Protein AF-A0A2V7WBX9-F1 (afdb_monomer)

Radius of gyration: 34.71 Å; Cα contacts (8 Å, |Δi|>4): 20; chains: 1; bounding box: 105×68×60 Å

Secondary structure (DSSP, 8-state):
---PPPHHHHHHHHHH-GGGHHHHHHHHHH-HHHHHHHHHHHHHHHHHH-------HHHHHHHHHHHHHHHHHHHHHHHHHHHHHHHHHHHHHHHHHHHHHHHHHHGGG-S-PPP----------------------TT--GGGGGGTTS------S---------

Mean predicted aligned error: 21.13 Å

pLDDT: mean 71.47, std 17.65, range [33.97, 94.38]

Sequence (166 aa):
MTKHYSEADLLETYYMQPGQSMPVMMHLAECAECKGKYERLERKLREAAVCDTEKPVTFWTRQRLSIMRRVDAQRTDGERFTRNLRVAAAAILAFFLGGAVVYKSVQPALKTPPVVISDHAVPAPPKTNDELQVPRDPWQSDELQDFHAVVQWESWVNDTKKKAGS

Structure (mmCIF, N/CA/C/O backbone):
data_AF-A0A2V7WBX9-F1
#
_entry.id   AF-A0A2V7WBX9-F1
#
loop_
_atom_site.group_PDB
_atom_site.id
_atom_site.type_symbol
_atom_site.label_atom_id
_atom_site.label_alt_id
_atom_site.label_comp_id
_atom_site.label_asym_id
_atom_site.label_entity_id
_atom_site.label_seq_id
_atom_site.pdbx_PDB_ins_code
_atom_site.Cartn_x
_atom_site.Cartn_y
_atom_site.Cartn_z
_atom_site.occupancy
_atom_site.B_iso_or_equiv
_atom_site.auth_seq_id
_atom_site.auth_comp_id
_atom_site.auth_asym_id
_atom_site.auth_atom_id
_atom_site.pdbx_PDB_model_num
ATOM 1 N N . MET A 1 1 ? 0.397 11.275 34.734 1.00 46.34 1 MET A N 1
ATOM 2 C CA . MET A 1 1 ? -0.023 11.252 33.317 1.00 46.34 1 MET A CA 1
ATOM 3 C C . MET A 1 1 ? -0.636 9.895 33.020 1.00 46.34 1 MET A C 1
ATOM 5 O O . MET A 1 1 ? 0.089 9.030 32.578 1.00 46.34 1 MET A O 1
ATOM 9 N N . THR A 1 2 ? -1.916 9.655 33.283 1.00 56.78 2 THR A N 1
ATOM 10 C CA . THR A 1 2 ? -2.547 8.385 32.865 1.00 56.78 2 THR A CA 1
ATOM 11 C C . THR A 1 2 ? -4.059 8.558 32.866 1.00 56.78 2 THR A C 1
ATOM 13 O O . THR A 1 2 ? -4.773 8.051 33.726 1.00 56.78 2 THR A O 1
ATOM 16 N N . LYS A 1 3 ? -4.576 9.333 31.908 1.00 74.88 3 LYS A N 1
ATOM 17 C CA . LYS A 1 3 ? -5.989 9.183 31.559 1.00 74.88 3 LYS A CA 1
ATOM 18 C C . LYS A 1 3 ? -6.102 7.846 30.835 1.00 74.8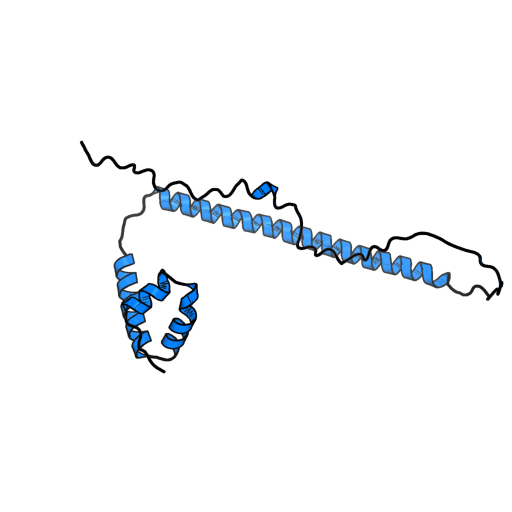8 3 LYS A C 1
ATOM 20 O O . LYS A 1 3 ? -5.506 7.682 29.777 1.00 74.88 3 LYS A O 1
ATOM 25 N N . HIS A 1 4 ? -6.801 6.892 31.436 1.00 79.94 4 HIS A N 1
ATOM 26 C CA . HIS A 1 4 ? -7.176 5.673 30.737 1.00 79.94 4 HIS A CA 1
ATOM 27 C C . HIS A 1 4 ? -8.229 6.029 29.694 1.00 79.94 4 HIS A C 1
ATOM 29 O O . HIS A 1 4 ? -9.218 6.688 30.016 1.00 79.94 4 HIS A O 1
ATOM 35 N N . TYR A 1 5 ? -8.016 5.588 28.462 1.00 77.75 5 TYR A N 1
ATOM 36 C CA . TYR A 1 5 ? -8.991 5.773 27.397 1.00 77.75 5 TYR A CA 1
ATOM 37 C C . TYR A 1 5 ? -10.169 4.817 27.598 1.00 77.75 5 TYR A C 1
ATOM 39 O O . TYR A 1 5 ? -9.996 3.662 28.018 1.00 77.75 5 TYR A O 1
ATOM 47 N N . SER A 1 6 ? -11.379 5.304 27.330 1.00 83.94 6 SER A N 1
ATOM 48 C CA . SER A 1 6 ? -12.550 4.437 27.244 1.00 83.94 6 SER A CA 1
ATOM 49 C C . SER A 1 6 ? -12.520 3.636 25.935 1.00 83.94 6 SER A C 1
ATOM 51 O O . SER A 1 6 ? -11.799 3.972 24.997 1.00 83.94 6 SER A O 1
ATOM 53 N N . GLU A 1 7 ? -13.301 2.555 25.853 1.00 77.38 7 GLU A N 1
ATOM 54 C CA . GLU A 1 7 ? -13.405 1.766 24.613 1.00 77.38 7 GLU A CA 1
ATOM 55 C C . GLU A 1 7 ? -13.953 2.606 23.441 1.00 77.38 7 GLU A C 1
ATOM 57 O O . GLU A 1 7 ? -13.560 2.384 22.298 1.00 77.38 7 GLU A O 1
ATOM 62 N N . ALA A 1 8 ? -14.801 3.601 23.729 1.00 81.50 8 ALA A N 1
ATOM 63 C CA . ALA A 1 8 ? -15.331 4.532 22.735 1.00 81.50 8 ALA A CA 1
ATOM 64 C C . ALA A 1 8 ? -14.246 5.483 22.204 1.00 81.50 8 ALA A C 1
ATOM 66 O O . ALA A 1 8 ? -14.114 5.627 20.991 1.00 81.50 8 ALA A O 1
ATOM 67 N N . ASP A 1 9 ? -13.412 6.042 23.088 1.00 82.12 9 ASP A N 1
ATOM 68 C CA . ASP A 1 9 ? -12.318 6.941 22.685 1.00 82.12 9 ASP A CA 1
ATOM 69 C C . ASP A 1 9 ? -11.282 6.209 21.814 1.00 82.12 9 ASP A C 1
ATOM 71 O O . ASP A 1 9 ? -10.747 6.767 20.852 1.00 82.12 9 ASP A O 1
ATOM 75 N N . LEU A 1 10 ? -11.011 4.933 22.129 1.00 79.75 10 LEU A N 1
ATOM 76 C CA . LEU A 1 10 ? -10.113 4.080 21.344 1.00 79.75 10 LEU A CA 1
ATOM 77 C C . LEU A 1 10 ? -10.657 3.824 19.929 1.00 79.75 10 LEU A C 1
ATOM 79 O O . LEU A 1 10 ? -9.891 3.863 18.966 1.00 79.75 10 LEU A O 1
ATOM 83 N N . LEU A 1 11 ? -11.967 3.589 19.793 1.00 81.50 11 LEU A N 1
ATOM 84 C CA . LEU A 1 11 ? -12.630 3.418 18.495 1.00 81.50 11 LEU A CA 1
ATOM 85 C C . LEU A 1 11 ? -12.614 4.699 17.666 1.00 81.50 11 LEU A C 1
ATOM 87 O O . LEU A 1 11 ? -12.261 4.667 16.486 1.00 81.50 11 LEU A O 1
ATOM 91 N N . GLU A 1 12 ? -13.015 5.812 18.279 1.00 81.88 12 GLU A N 1
ATOM 92 C CA . GLU A 1 12 ? -13.132 7.100 17.603 1.00 81.88 12 GLU A CA 1
ATOM 93 C C . GLU A 1 12 ? -11.772 7.547 17.069 1.00 81.88 12 GLU A C 1
ATOM 95 O O . GLU A 1 12 ? -11.642 7.877 15.889 1.00 81.88 12 GLU A O 1
ATOM 100 N N . THR A 1 13 ? -10.727 7.451 17.890 1.00 81.44 13 THR A N 1
ATOM 101 C CA . THR A 1 13 ? -9.388 7.864 17.462 1.00 81.44 13 THR A CA 1
ATOM 102 C C . THR A 1 13 ? -8.845 6.964 16.346 1.00 81.44 13 THR A C 1
ATOM 104 O O . THR A 1 13 ? -8.228 7.458 15.404 1.00 81.44 13 THR A O 1
ATOM 107 N N . TYR A 1 14 ? -9.090 5.649 16.401 1.00 74.81 14 TYR A N 1
ATOM 108 C CA . TYR A 1 14 ? -8.568 4.721 15.392 1.00 74.81 14 TYR A CA 1
ATOM 109 C C . TYR A 1 14 ? -9.265 4.863 14.030 1.00 74.81 14 TYR A C 1
ATOM 111 O O . TYR A 1 14 ? -8.596 4.846 12.998 1.00 74.81 14 TYR A O 1
ATOM 119 N N . TYR A 1 15 ? -10.593 5.022 14.012 1.00 75.62 15 TYR A N 1
ATOM 120 C CA . TYR A 1 15 ? -11.370 5.016 12.766 1.00 75.62 15 TYR A CA 1
ATOM 121 C C . TYR A 1 15 ? -11.728 6.404 12.233 1.00 75.62 15 TYR A C 1
ATOM 123 O O . TYR A 1 15 ? -11.803 6.573 11.017 1.00 75.62 15 TYR A O 1
ATOM 131 N N . MET A 1 16 ? -11.964 7.392 13.099 1.00 78.12 16 MET A N 1
ATOM 132 C CA . MET A 1 16 ? -12.399 8.731 12.675 1.00 78.12 16 MET A CA 1
ATOM 133 C C . MET A 1 16 ? -11.229 9.710 12.545 1.00 78.12 16 MET A C 1
ATOM 135 O O . MET A 1 16 ? -11.320 10.669 11.781 1.00 78.12 16 MET A O 1
ATOM 139 N N . GLN A 1 17 ? -10.127 9.492 13.271 1.00 79.19 17 GLN A N 1
ATOM 140 C CA . GLN A 1 17 ? -9.011 10.440 13.331 1.00 79.19 17 GLN A CA 1
ATOM 141 C C . GLN A 1 17 ? -7.640 9.743 13.257 1.00 79.19 17 GLN A C 1
ATOM 143 O O . GLN A 1 17 ? -6.839 9.839 14.191 1.00 79.19 17 GLN A O 1
ATOM 148 N N . PRO A 1 18 ? -7.295 9.101 12.122 1.00 70.25 18 PRO A N 1
ATOM 149 C CA . PRO A 1 18 ? -6.035 8.366 11.983 1.00 70.25 18 PRO A CA 1
ATOM 150 C C . PRO A 1 18 ? -4.796 9.245 12.225 1.00 70.25 18 PRO A C 1
ATOM 152 O O . PRO A 1 18 ? -3.793 8.759 12.745 1.00 70.25 18 PRO A O 1
ATOM 155 N N . GLY A 1 19 ? -4.874 10.552 11.941 1.00 75.44 19 GLY A N 1
ATOM 156 C CA . GLY A 1 19 ? -3.802 11.515 12.229 1.00 75.44 19 GLY A CA 1
ATOM 157 C C . GLY A 1 19 ? -3.564 11.790 13.722 1.00 75.44 19 GLY A C 1
ATOM 158 O O . GLY A 1 19 ? -2.478 12.226 14.090 1.00 75.44 19 GLY A O 1
ATOM 159 N N . GLN A 1 20 ? -4.538 11.500 14.590 1.00 74.50 20 GLN A N 1
ATOM 160 C CA . GLN A 1 20 ? -4.438 11.662 16.048 1.00 74.50 20 GLN A CA 1
ATOM 161 C C . GLN A 1 20 ? -4.218 10.329 16.783 1.00 74.50 20 GLN A C 1
ATOM 163 O O . GLN A 1 20 ? -4.182 10.291 18.010 1.00 74.50 20 GLN A O 1
ATOM 168 N N . SER A 1 21 ? -4.029 9.228 16.049 1.00 79.06 21 SER A N 1
ATOM 169 C CA . SER A 1 21 ? -3.892 7.885 16.627 1.00 79.06 21 SER A CA 1
ATOM 170 C C . SER A 1 21 ? -2.538 7.624 17.303 1.00 79.06 21 SER A C 1
ATOM 172 O O . SER A 1 21 ? -2.457 6.785 18.199 1.00 79.06 21 SER A O 1
ATOM 174 N N . MET A 1 22 ? -1.475 8.354 16.942 1.00 81.00 22 MET A N 1
ATOM 175 C CA . MET A 1 22 ? -0.111 8.081 17.428 1.00 81.00 22 MET A CA 1
ATOM 176 C C . MET A 1 22 ? 0.059 8.170 18.959 1.00 81.00 22 MET A C 1
ATOM 178 O O . MET A 1 22 ? 0.607 7.229 19.538 1.00 81.00 22 MET A O 1
ATOM 182 N N . PRO A 1 23 ? -0.430 9.214 19.659 1.00 84.38 23 PRO A N 1
ATOM 183 C CA . PRO A 1 23 ? -0.342 9.285 21.121 1.00 84.38 23 PRO A CA 1
ATOM 184 C C . PRO A 1 23 ? -1.120 8.166 21.825 1.00 84.38 23 PRO A C 1
ATOM 186 O O . PRO A 1 23 ? -0.690 7.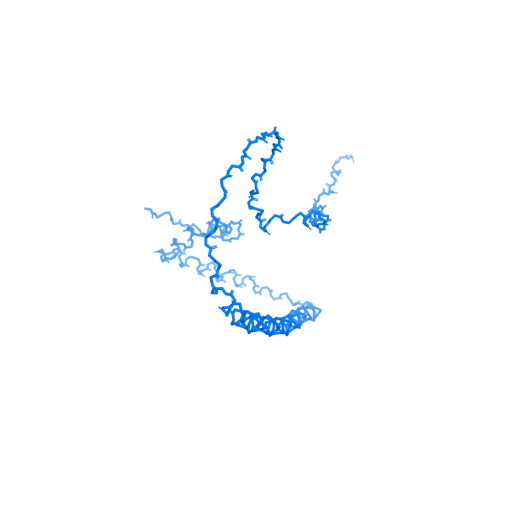659 22.860 1.00 84.38 23 PRO A O 1
ATOM 189 N N . VAL A 1 24 ? -2.248 7.746 21.245 1.00 83.44 24 VAL A N 1
ATOM 190 C CA . VAL A 1 24 ? -3.065 6.647 21.776 1.00 83.44 24 VAL A CA 1
ATOM 191 C C . VAL A 1 24 ? -2.339 5.314 21.612 1.00 83.44 24 VAL A C 1
ATOM 193 O O . VAL A 1 24 ? -2.269 4.537 22.562 1.00 83.44 24 VAL A O 1
ATOM 196 N N . MET A 1 25 ? -1.726 5.073 20.451 1.00 83.94 25 MET A N 1
ATOM 197 C CA . MET A 1 25 ? -0.919 3.873 20.208 1.00 83.94 25 MET A CA 1
ATOM 198 C C . MET A 1 25 ? 0.291 3.790 21.145 1.00 83.94 25 MET A C 1
ATOM 200 O O . MET A 1 25 ? 0.595 2.711 21.651 1.00 83.94 25 MET A O 1
ATOM 204 N N . MET A 1 26 ? 0.939 4.921 21.441 1.00 86.94 26 MET A N 1
ATOM 205 C CA . MET A 1 26 ? 2.000 4.973 22.451 1.00 86.94 26 MET A CA 1
ATOM 206 C C . MET A 1 26 ? 1.485 4.616 23.850 1.00 86.94 26 MET A C 1
ATOM 208 O O . MET A 1 26 ? 2.077 3.782 24.529 1.00 86.94 26 MET A O 1
ATOM 212 N N . HIS A 1 27 ? 0.343 5.172 24.263 1.00 87.75 27 HIS A N 1
ATOM 213 C CA . HIS A 1 27 ? -0.253 4.832 25.555 1.00 87.75 27 HIS A CA 1
ATOM 214 C C . HIS A 1 27 ? -0.655 3.350 25.647 1.00 87.75 27 HIS A C 1
ATOM 216 O O . HIS A 1 27 ? -0.493 2.730 26.697 1.00 87.75 27 HIS A O 1
ATOM 222 N N . LEU A 1 28 ? -1.149 2.756 24.555 1.00 86.75 28 LEU A N 1
ATOM 223 C CA . LEU A 1 28 ? -1.462 1.325 24.488 1.00 86.75 28 LEU A CA 1
ATOM 224 C C . LEU A 1 28 ? -0.219 0.436 24.642 1.00 86.75 28 LEU A C 1
ATOM 226 O O . LEU A 1 28 ? -0.334 -0.676 25.157 1.00 86.75 28 LEU A O 1
ATOM 230 N N . ALA A 1 29 ? 0.959 0.910 24.226 1.00 86.81 29 ALA A N 1
ATOM 231 C CA . ALA A 1 29 ? 2.214 0.189 24.429 1.00 86.81 29 ALA A CA 1
ATOM 232 C C . ALA A 1 29 ? 2.658 0.196 25.904 1.00 86.81 29 ALA A C 1
ATOM 234 O O . ALA A 1 29 ? 3.237 -0.783 26.372 1.00 86.81 29 ALA A O 1
ATOM 235 N N . GLU A 1 30 ? 2.355 1.267 26.639 1.00 89.31 30 GLU A N 1
ATOM 236 C CA . GLU A 1 30 ? 2.773 1.457 28.035 1.00 89.31 30 GLU A CA 1
ATOM 237 C C . GLU A 1 30 ? 1.737 0.953 29.058 1.00 89.31 30 GLU A C 1
ATOM 239 O O . GLU A 1 30 ? 2.097 0.556 30.167 1.00 89.31 30 GLU A O 1
ATOM 244 N N . CYS A 1 31 ? 0.444 0.935 28.710 1.00 90.62 31 CYS A N 1
ATOM 245 C CA . CYS A 1 31 ? -0.648 0.587 29.620 1.00 90.62 31 CYS A CA 1
ATOM 246 C C . CYS A 1 31 ? -1.299 -0.766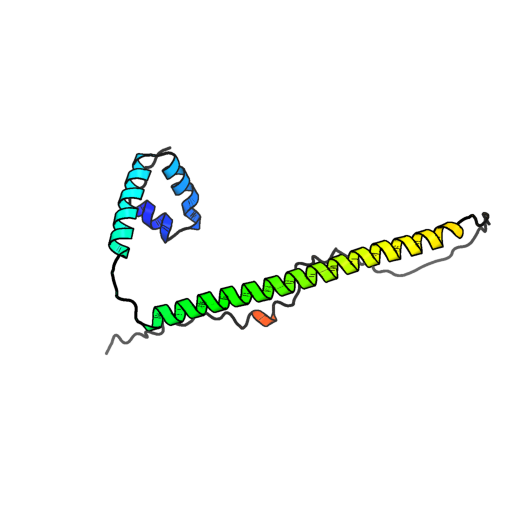 29.279 1.00 90.62 31 CYS A C 1
ATOM 248 O O . CYS A 1 31 ? -2.128 -0.876 28.370 1.00 90.62 31 CYS A O 1
ATOM 250 N N . ALA A 1 32 ? -0.999 -1.793 30.084 1.00 89.88 32 ALA A N 1
ATOM 251 C CA . ALA A 1 32 ? -1.537 -3.147 29.910 1.00 89.88 32 ALA A CA 1
ATOM 252 C C . ALA A 1 32 ? -3.076 -3.221 30.000 1.00 89.88 32 ALA A C 1
ATOM 254 O O . ALA A 1 32 ? -3.702 -4.016 29.298 1.00 89.88 32 ALA A O 1
ATOM 255 N N . GLU A 1 33 ? -3.708 -2.378 30.821 1.00 87.94 33 GLU A N 1
ATOM 256 C CA . GLU A 1 33 ? -5.170 -2.353 30.951 1.00 87.94 33 GLU A CA 1
ATOM 257 C C . GLU A 1 33 ? -5.858 -1.842 29.682 1.00 87.94 33 GLU A C 1
ATOM 259 O O . GLU A 1 33 ? -6.840 -2.432 29.220 1.00 87.94 33 GLU A O 1
ATOM 264 N N . CYS A 1 34 ? -5.336 -0.758 29.101 1.00 86.75 34 CYS A N 1
ATOM 265 C CA . CYS A 1 34 ? -5.851 -0.191 27.858 1.00 86.75 34 CYS A CA 1
ATOM 266 C C . CYS A 1 34 ? -5.611 -1.152 26.688 1.00 86.75 34 CYS A C 1
ATOM 268 O O . CYS A 1 34 ? -6.514 -1.353 25.876 1.00 86.75 34 CYS A O 1
ATOM 270 N N . LYS A 1 35 ? -4.459 -1.835 26.663 1.00 89.06 35 LYS A N 1
ATOM 271 C CA . LYS A 1 35 ? -4.177 -2.906 25.701 1.00 89.06 35 LYS A CA 1
ATOM 272 C C . LYS A 1 35 ? -5.194 -4.047 25.788 1.00 89.06 35 LYS A C 1
ATOM 274 O O . LYS A 1 35 ? -5.765 -4.432 24.774 1.00 89.06 35 LYS A O 1
ATOM 279 N N . GLY A 1 36 ? -5.498 -4.536 26.991 1.00 89.31 36 GLY A N 1
ATOM 280 C CA . GLY A 1 36 ? -6.494 -5.596 27.175 1.00 89.31 36 GLY A CA 1
ATOM 281 C C . GLY A 1 36 ? -7.911 -5.182 26.753 1.00 89.31 36 GLY A C 1
ATOM 282 O O . GLY A 1 36 ? -8.656 -5.994 26.203 1.00 89.31 36 GLY A O 1
ATOM 283 N N . LYS A 1 37 ? -8.297 -3.916 26.971 1.00 86.62 37 LYS A N 1
ATOM 284 C CA . LYS A 1 37 ? -9.563 -3.361 26.452 1.00 86.62 37 LYS A CA 1
ATOM 285 C C . LYS A 1 37 ? -9.563 -3.307 24.924 1.00 86.62 37 LYS A C 1
ATOM 287 O O . LYS A 1 37 ? -10.531 -3.750 24.312 1.00 86.62 37 LYS A O 1
ATOM 292 N N . TYR A 1 38 ? -8.467 -2.845 24.324 1.00 86.69 38 TYR A N 1
ATOM 293 C CA . TYR A 1 38 ? -8.303 -2.787 22.873 1.00 86.69 38 TYR A CA 1
ATOM 294 C C . TYR A 1 38 ? -8.371 -4.177 22.222 1.00 86.69 38 TYR A C 1
ATOM 296 O O . TYR A 1 38 ? -9.108 -4.362 21.263 1.00 86.69 38 TYR A O 1
ATOM 304 N N . GLU A 1 39 ? -7.703 -5.189 22.779 1.00 88.94 39 GLU A N 1
ATOM 305 C CA . GLU A 1 39 ? -7.754 -6.565 22.254 1.00 88.94 39 GLU A CA 1
ATOM 306 C C . GLU A 1 39 ? -9.159 -7.184 22.350 1.00 88.94 39 GLU A C 1
ATOM 308 O O . GLU A 1 39 ? -9.597 -7.907 21.450 1.00 88.94 39 GLU A O 1
ATOM 313 N N . ARG A 1 40 ? -9.897 -6.906 23.437 1.00 87.50 40 ARG A N 1
ATOM 314 C CA . ARG A 1 40 ? -11.303 -7.330 23.569 1.00 87.50 40 ARG A CA 1
ATOM 315 C C . ARG A 1 40 ? -12.190 -6.646 22.536 1.00 87.50 40 ARG A C 1
ATOM 317 O O . ARG A 1 40 ? -13.049 -7.299 21.949 1.00 87.50 40 ARG A O 1
ATOM 324 N N . LEU A 1 41 ? -11.984 -5.352 22.329 1.00 85.62 41 LEU A N 1
ATOM 325 C CA . LEU A 1 41 ? -12.694 -4.569 21.330 1.00 85.62 41 LEU A CA 1
ATOM 326 C C . LEU A 1 41 ? -12.401 -5.080 19.912 1.00 85.62 41 LEU A C 1
ATOM 328 O O . LEU A 1 41 ? -13.328 -5.329 19.148 1.00 85.62 41 LEU A O 1
ATOM 332 N N . GLU A 1 42 ? -11.132 -5.301 19.579 1.00 85.44 42 GLU A N 1
ATOM 333 C CA . GLU A 1 42 ? -10.707 -5.813 18.277 1.00 85.44 42 GLU A CA 1
ATOM 334 C C . GLU A 1 42 ? -11.326 -7.184 17.988 1.00 85.44 42 GLU A C 1
ATOM 336 O O . GLU A 1 42 ? -11.798 -7.436 16.880 1.00 85.44 42 GLU A O 1
ATOM 341 N N . ARG A 1 43 ? -11.396 -8.059 18.996 1.00 87.44 43 ARG A N 1
ATOM 342 C CA . ARG A 1 43 ? -12.065 -9.356 18.869 1.00 87.44 43 ARG A CA 1
ATOM 343 C C . ARG A 1 43 ? -13.550 -9.205 18.545 1.00 87.44 43 ARG A C 1
ATOM 345 O O . ARG A 1 43 ? -14.000 -9.809 17.578 1.00 87.44 43 ARG A O 1
ATOM 352 N N . LYS A 1 44 ? -14.273 -8.351 19.282 1.00 85.69 44 LYS A N 1
ATOM 353 C CA . LYS A 1 44 ? -15.692 -8.053 19.014 1.00 85.69 44 LYS A CA 1
ATOM 354 C C . LYS A 1 44 ? -15.896 -7.493 17.605 1.00 85.69 44 LYS A C 1
ATOM 356 O O . LYS A 1 44 ? -16.850 -7.866 16.932 1.00 85.69 44 LYS A O 1
ATOM 361 N N . LEU A 1 45 ? -14.999 -6.617 17.146 1.00 83.50 45 LEU A N 1
ATOM 362 C CA . LEU A 1 45 ? -15.051 -6.061 15.793 1.00 83.50 45 LEU A CA 1
ATOM 363 C C . LEU A 1 45 ? -14.807 -7.126 14.728 1.00 83.50 45 LEU A C 1
ATOM 365 O O . LEU A 1 45 ? -15.523 -7.152 13.733 1.00 83.50 45 LEU A O 1
ATOM 369 N N . ARG A 1 46 ? -13.824 -8.011 14.923 1.00 83.25 46 ARG A N 1
ATOM 370 C CA . ARG A 1 46 ? -13.576 -9.114 13.987 1.00 83.25 46 ARG A CA 1
ATOM 371 C C . ARG A 1 46 ? -14.764 -10.060 13.932 1.00 83.25 46 ARG A C 1
ATOM 373 O O . ARG A 1 46 ? -15.171 -10.397 12.833 1.00 83.25 46 ARG A O 1
ATOM 380 N N . GLU A 1 47 ? -15.331 -10.427 15.080 1.00 84.25 47 GLU A N 1
ATOM 381 C CA . GLU A 1 47 ? -16.538 -11.260 15.176 1.00 84.25 47 GLU A CA 1
ATOM 382 C C . GLU A 1 47 ? -17.729 -10.610 14.455 1.00 84.25 47 GLU A C 1
ATOM 384 O O . GLU A 1 47 ? -18.388 -11.266 13.654 1.00 84.25 47 GLU A O 1
ATOM 389 N N . ALA A 1 48 ? -17.953 -9.306 14.652 1.00 78.62 48 ALA A N 1
ATOM 390 C CA . ALA A 1 48 ? -18.989 -8.554 13.942 1.00 78.62 48 ALA A CA 1
ATOM 391 C C . ALA A 1 48 ? -18.701 -8.398 12.436 1.00 78.62 48 ALA A C 1
ATOM 393 O O . ALA A 1 48 ? -19.626 -8.301 11.632 1.00 78.62 48 ALA A O 1
ATOM 394 N N . ALA A 1 49 ? -17.428 -8.376 12.036 1.00 75.81 49 ALA A N 1
ATOM 395 C CA . ALA A 1 49 ? -17.014 -8.302 10.638 1.00 75.81 49 ALA A CA 1
ATOM 396 C C . ALA A 1 49 ? -17.130 -9.648 9.901 1.00 75.81 49 ALA A C 1
ATOM 398 O O . ALA A 1 49 ? -17.122 -9.646 8.670 1.00 75.81 49 ALA A O 1
ATOM 399 N N . VAL A 1 50 ? -17.308 -10.776 10.609 1.00 76.12 50 VAL A N 1
ATOM 400 C CA . VAL A 1 50 ? -17.639 -12.087 10.006 1.00 76.12 50 VAL A CA 1
ATOM 401 C C . VAL A 1 50 ? -19.114 -12.162 9.596 1.00 76.12 50 VAL A C 1
ATOM 403 O O . VAL A 1 50 ? -19.711 -13.231 9.565 1.00 76.12 50 VAL A O 1
ATOM 406 N N . CYS A 1 51 ? -19.744 -11.036 9.257 1.00 66.31 51 CYS A N 1
ATOM 407 C CA . CYS A 1 51 ? -20.983 -11.075 8.498 1.00 66.31 51 CYS A CA 1
ATOM 408 C C . CYS A 1 51 ? -20.693 -11.768 7.158 1.00 66.31 51 CYS A C 1
ATOM 410 O O . CYS A 1 51 ? -20.257 -11.122 6.200 1.00 66.31 51 CYS A O 1
ATOM 412 N N . ASP A 1 52 ? -20.940 -13.082 7.117 1.00 64.94 52 ASP A N 1
ATOM 413 C CA . ASP A 1 52 ? -20.950 -13.957 5.943 1.00 64.94 52 ASP A CA 1
ATOM 414 C C . ASP A 1 52 ? -22.094 -13.531 5.017 1.00 64.94 52 ASP A C 1
ATOM 416 O O . ASP A 1 52 ? -23.096 -14.207 4.798 1.00 64.94 52 ASP A O 1
ATOM 420 N N . THR A 1 53 ? -21.957 -12.330 4.474 1.00 74.56 53 THR A N 1
ATOM 421 C CA . THR A 1 53 ? -22.687 -11.931 3.288 1.00 74.56 53 THR A CA 1
ATOM 422 C C . THR A 1 53 ? -21.995 -12.636 2.137 1.00 74.56 53 THR A C 1
ATOM 424 O O . THR A 1 53 ? -20.876 -12.288 1.749 1.00 74.56 53 THR A O 1
ATOM 427 N N . GLU A 1 54 ? -22.628 -13.702 1.648 1.00 80.12 54 GLU A N 1
ATOM 428 C CA . GLU A 1 54 ? -22.134 -14.454 0.504 1.00 80.12 54 GLU A CA 1
ATOM 429 C C . GLU A 1 54 ? -21.877 -13.471 -0.643 1.00 80.12 54 GLU A C 1
ATOM 431 O O . GLU A 1 54 ? -22.776 -12.786 -1.141 1.00 80.12 54 GLU A O 1
ATOM 436 N N . LYS A 1 55 ? -20.599 -13.312 -0.999 1.00 83.12 55 LYS A N 1
ATOM 437 C CA . LYS A 1 55 ? -20.202 -12.334 -2.009 1.00 83.12 55 LYS A CA 1
ATOM 438 C C . LYS A 1 55 ? -20.764 -12.783 -3.356 1.00 83.12 55 LYS A C 1
ATOM 440 O O . LYS A 1 55 ? -20.686 -13.971 -3.672 1.00 83.12 55 LYS A O 1
ATOM 445 N N . PRO A 1 56 ? -21.264 -11.860 -4.196 1.00 84.06 56 PRO A N 1
ATOM 446 C CA . PRO A 1 56 ? -21.796 -12.240 -5.495 1.00 84.06 56 PRO A CA 1
ATOM 447 C C . PRO A 1 56 ? -20.702 -12.918 -6.326 1.00 84.06 56 PRO A C 1
ATOM 449 O O . PRO A 1 56 ? -19.543 -12.508 -6.286 1.00 84.06 56 PRO A O 1
ATOM 452 N N . VAL A 1 57 ? -21.063 -13.922 -7.129 1.00 83.06 57 VAL A N 1
ATOM 453 C CA . VAL A 1 57 ? -20.117 -14.722 -7.939 1.00 83.06 57 VAL A CA 1
ATOM 454 C C . VAL A 1 57 ? -19.195 -13.842 -8.807 1.00 83.06 57 VAL A C 1
ATOM 456 O O . VAL A 1 57 ? -18.028 -14.160 -9.034 1.00 83.06 57 VAL A O 1
ATOM 459 N N . THR A 1 58 ? -19.682 -12.679 -9.245 1.00 89.06 58 THR A N 1
ATOM 460 C CA . THR A 1 58 ? -18.931 -11.705 -10.053 1.00 89.06 58 THR A CA 1
ATOM 461 C C . THR A 1 58 ? -17.843 -10.950 -9.282 1.00 89.06 58 THR A C 1
ATOM 463 O O . THR A 1 58 ? -16.902 -10.446 -9.905 1.00 89.06 58 THR A O 1
ATOM 466 N N . PHE A 1 59 ? -17.924 -10.885 -7.948 1.00 91.44 59 PHE A N 1
ATOM 467 C CA . PHE A 1 59 ? -16.940 -10.222 -7.089 1.00 91.44 59 PHE A CA 1
ATOM 468 C C . PHE A 1 59 ? -15.554 -10.848 -7.255 1.00 91.44 59 PHE A C 1
ATOM 470 O O . PHE A 1 59 ? -14.587 -10.145 -7.553 1.00 91.44 59 PHE A O 1
ATOM 477 N N . TRP A 1 60 ? -15.464 -12.176 -7.143 1.00 88.19 60 TRP A N 1
ATOM 478 C CA . TRP A 1 60 ? -14.195 -12.897 -7.239 1.00 88.19 60 TRP A CA 1
ATOM 479 C C . TRP A 1 60 ? -13.581 -12.800 -8.629 1.00 88.19 60 TRP A C 1
ATOM 481 O O . TRP A 1 60 ? -12.371 -12.622 -8.758 1.00 88.19 60 TRP A O 1
ATOM 491 N N . THR A 1 61 ? -14.409 -12.833 -9.673 1.00 91.94 61 THR A N 1
ATOM 492 C CA . THR A 1 61 ? -13.958 -12.628 -11.052 1.00 91.94 61 THR A CA 1
ATOM 493 C C . THR A 1 61 ? -13.368 -11.231 -11.235 1.00 91.94 61 THR A C 1
ATOM 495 O O . THR A 1 61 ? -12.269 -11.093 -11.775 1.00 91.94 61 THR A O 1
ATOM 498 N N . ARG A 1 62 ? -14.045 -10.187 -10.734 1.00 91.88 62 ARG A N 1
ATOM 499 C CA . ARG A 1 62 ? -13.550 -8.804 -10.808 1.00 91.88 62 ARG A CA 1
ATOM 500 C C . ARG A 1 62 ? -12.264 -8.619 -10.000 1.00 91.88 62 ARG A C 1
ATOM 502 O O . ARG A 1 62 ? -11.334 -7.984 -10.492 1.00 91.88 62 ARG A O 1
ATOM 509 N N . GLN A 1 63 ? -12.189 -9.188 -8.798 1.00 93.19 63 GLN A N 1
ATOM 510 C CA . GLN A 1 63 ? -10.999 -9.114 -7.951 1.00 93.19 63 GLN A CA 1
ATOM 511 C C . GLN A 1 63 ? -9.814 -9.865 -8.569 1.00 93.19 63 GLN A C 1
ATOM 513 O O . GLN A 1 63 ? -8.697 -9.357 -8.591 1.00 93.19 63 GLN A O 1
ATOM 518 N N . ARG A 1 64 ? -10.043 -11.055 -9.132 1.00 93.50 64 ARG A N 1
ATOM 519 C CA . ARG A 1 64 ? -8.999 -11.801 -9.839 1.00 93.50 64 ARG A CA 1
ATOM 520 C C . ARG A 1 64 ? -8.479 -11.009 -11.036 1.00 93.50 64 ARG A C 1
ATOM 522 O O . ARG A 1 64 ? -7.270 -10.914 -11.211 1.00 93.50 64 ARG A O 1
ATOM 529 N N . LEU A 1 65 ? -9.369 -10.400 -11.821 1.00 94.38 65 LEU A N 1
ATOM 530 C CA . LEU A 1 65 ? -8.977 -9.553 -12.950 1.00 94.38 65 LEU A CA 1
ATOM 531 C C . LEU A 1 65 ? -8.171 -8.324 -12.510 1.00 94.38 65 LEU A C 1
ATOM 533 O O . LEU A 1 65 ? -7.192 -7.985 -13.170 1.00 94.38 65 LEU A O 1
ATOM 537 N N . SER A 1 66 ? -8.544 -7.658 -11.413 1.00 93.00 66 SER A N 1
ATOM 538 C CA . SER A 1 66 ? -7.799 -6.486 -10.931 1.00 93.00 66 SER A CA 1
ATOM 539 C C . SER A 1 66 ? -6.403 -6.854 -10.426 1.00 93.00 66 SER A C 1
ATOM 541 O O . SER A 1 66 ? -5.447 -6.131 -10.706 1.00 93.00 66 SER A O 1
ATOM 543 N N . ILE A 1 67 ? -6.268 -7.995 -9.743 1.00 94.19 67 ILE A N 1
ATOM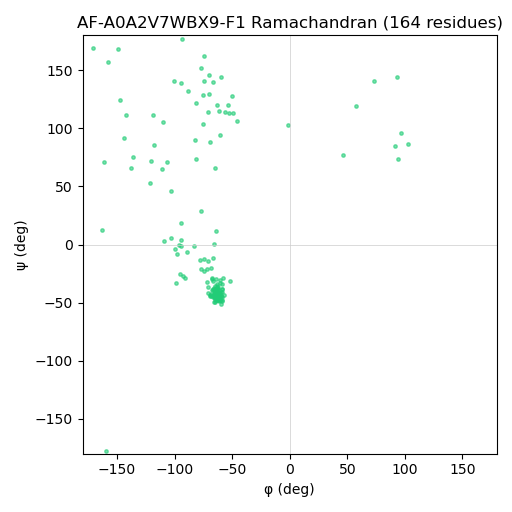 544 C CA . ILE A 1 67 ? -4.974 -8.520 -9.295 1.00 94.19 67 ILE A CA 1
ATOM 545 C C . ILE A 1 67 ? -4.107 -8.888 -10.501 1.00 94.19 67 ILE A C 1
ATOM 547 O O . ILE A 1 67 ? -2.969 -8.434 -10.576 1.00 94.19 67 ILE A O 1
ATOM 551 N N . MET A 1 68 ? -4.645 -9.639 -11.467 1.00 94.19 68 MET A N 1
ATOM 552 C CA . MET A 1 68 ? -3.888 -10.054 -12.656 1.00 94.19 68 MET A CA 1
ATOM 553 C C . MET A 1 68 ? -3.376 -8.851 -13.450 1.00 94.19 68 MET A C 1
ATOM 555 O O . MET A 1 68 ? -2.190 -8.785 -13.748 1.00 94.19 68 MET A O 1
ATOM 559 N N . ARG A 1 69 ? -4.213 -7.827 -13.666 1.00 92.94 69 ARG A N 1
ATOM 560 C CA . ARG A 1 69 ? -3.779 -6.589 -14.338 1.00 92.94 69 ARG A CA 1
ATOM 561 C C . ARG A 1 69 ? -2.632 -5.883 -13.614 1.00 92.94 69 ARG A C 1
ATOM 563 O O . ARG A 1 69 ? -1.750 -5.341 -14.271 1.00 92.94 69 ARG A O 1
ATOM 570 N N . ARG A 1 70 ? -2.637 -5.869 -12.275 1.00 91.88 70 ARG A N 1
ATOM 571 C CA . ARG A 1 70 ? -1.541 -5.275 -11.490 1.00 91.88 70 ARG A CA 1
ATOM 572 C C . ARG A 1 70 ? -0.251 -6.077 -11.623 1.00 91.88 70 ARG A C 1
ATOM 574 O O . ARG A 1 70 ? 0.806 -5.478 -11.782 1.00 91.88 70 ARG A O 1
ATOM 581 N N . VAL A 1 71 ? -0.343 -7.404 -11.575 1.00 93.12 71 VAL A N 1
ATOM 582 C CA . VAL A 1 71 ? 0.816 -8.294 -11.737 1.00 93.12 71 VAL A CA 1
ATOM 583 C C . VAL A 1 71 ? 1.413 -8.158 -13.140 1.00 93.12 71 VAL A C 1
ATOM 585 O O . VAL A 1 71 ? 2.627 -8.014 -13.276 1.00 93.12 71 VAL A O 1
ATOM 588 N N . ASP A 1 72 ? 0.571 -8.122 -14.173 1.00 91.38 72 ASP A N 1
ATOM 589 C CA . ASP A 1 72 ? 1.016 -7.939 -15.557 1.00 91.38 72 ASP A CA 1
ATOM 590 C C . ASP A 1 72 ? 1.691 -6.575 -15.754 1.00 91.38 72 ASP A C 1
ATOM 592 O O . ASP A 1 72 ? 2.777 -6.504 -16.334 1.00 91.38 72 ASP A O 1
ATOM 596 N N . ALA A 1 73 ? 1.110 -5.502 -15.203 1.00 88.06 73 ALA A N 1
ATOM 597 C CA . ALA A 1 73 ? 1.712 -4.170 -15.239 1.00 88.06 73 ALA A CA 1
ATOM 598 C C . ALA A 1 73 ? 3.102 -4.159 -14.576 1.00 88.06 73 ALA A C 1
ATOM 600 O O . ALA A 1 73 ? 4.078 -3.740 -15.201 1.00 88.06 73 ALA A O 1
ATOM 601 N N . GLN A 1 74 ? 3.226 -4.727 -13.370 1.00 84.69 74 GLN A N 1
ATOM 602 C CA . GLN A 1 74 ? 4.507 -4.826 -12.659 1.00 84.69 74 GLN A CA 1
ATOM 603 C C . GLN A 1 74 ? 5.570 -5.597 -13.447 1.00 84.69 74 GLN A C 1
ATOM 605 O O . GLN A 1 74 ? 6.742 -5.216 -13.443 1.00 84.69 74 GLN A O 1
ATOM 610 N N . ARG A 1 75 ? 5.178 -6.663 -14.152 1.00 84.44 75 ARG A N 1
ATOM 611 C CA . ARG A 1 75 ? 6.100 -7.428 -14.997 1.00 84.44 75 ARG A CA 1
ATOM 612 C C . ARG A 1 75 ? 6.618 -6.584 -16.161 1.00 84.44 75 ARG A C 1
ATOM 614 O O . ARG A 1 75 ? 7.826 -6.549 -16.395 1.00 84.44 75 ARG A O 1
ATOM 621 N N . THR A 1 76 ? 5.728 -5.867 -16.848 1.00 82.19 76 THR A N 1
ATOM 622 C CA . THR A 1 76 ? 6.126 -4.992 -17.962 1.00 82.19 76 THR A CA 1
ATOM 623 C C . THR A 1 76 ? 7.003 -3.824 -17.512 1.00 82.19 76 THR A C 1
ATOM 625 O O . THR A 1 76 ? 7.953 -3.462 -18.210 1.00 82.19 76 THR A O 1
ATOM 628 N N . ASP A 1 77 ? 6.749 -3.269 -16.327 1.00 82.75 77 ASP A N 1
ATOM 629 C CA . ASP A 1 77 ? 7.558 -2.185 -15.770 1.00 82.75 77 ASP A CA 1
ATOM 630 C C . ASP A 1 77 ? 8.944 -2.676 -15.333 1.00 82.75 77 ASP A C 1
ATOM 632 O O . ASP A 1 77 ? 9.940 -1.994 -15.579 1.00 82.75 77 ASP A O 1
ATOM 636 N N . GLY A 1 78 ? 9.047 -3.896 -14.792 1.00 83.19 78 GLY A N 1
ATOM 637 C CA . GLY A 1 78 ? 10.332 -4.535 -14.496 1.00 83.19 78 GLY A CA 1
ATOM 638 C C . GLY A 1 78 ? 11.194 -4.760 -15.747 1.00 83.19 78 GLY A C 1
ATOM 639 O O . GLY A 1 78 ? 12.395 -4.469 -15.752 1.00 83.19 78 GLY A O 1
ATOM 640 N N . GLU A 1 79 ? 10.593 -5.214 -16.848 1.00 84.12 79 GLU A N 1
ATOM 641 C CA . GLU A 1 79 ? 11.293 -5.383 -18.131 1.00 84.12 79 GLU A CA 1
ATOM 642 C C . GLU A 1 79 ? 11.763 -4.039 -18.714 1.00 84.12 79 GLU A C 1
ATOM 644 O O . GLU A 1 79 ? 12.895 -3.917 -19.193 1.00 84.12 79 GLU A O 1
ATOM 649 N N . ARG A 1 80 ? 10.938 -2.990 -18.616 1.00 81.69 80 ARG A N 1
ATOM 650 C CA . ARG A 1 80 ? 11.319 -1.632 -19.039 1.00 81.69 80 ARG A CA 1
ATOM 651 C C . ARG A 1 80 ? 12.444 -1.066 -18.180 1.00 81.69 80 ARG A C 1
ATOM 653 O O . ARG A 1 80 ? 13.407 -0.531 -18.728 1.00 81.69 80 ARG A O 1
ATOM 660 N N . PHE A 1 81 ? 12.358 -1.219 -16.861 1.00 88.81 81 PHE A N 1
ATOM 661 C CA . PHE A 1 81 ? 13.374 -0.744 -15.925 1.00 88.81 81 PHE A CA 1
ATOM 662 C C . PHE A 1 81 ? 14.731 -1.407 -16.182 1.00 88.81 81 PHE A C 1
ATOM 664 O O . PHE A 1 81 ? 15.740 -0.718 -16.322 1.00 88.81 81 PHE A O 1
ATOM 671 N N . THR A 1 82 ? 14.762 -2.734 -16.332 1.00 85.88 82 THR A N 1
ATOM 672 C CA . THR A 1 82 ? 16.008 -3.468 -16.617 1.00 85.88 82 THR A CA 1
ATOM 673 C C . THR A 1 82 ? 16.616 -3.086 -17.967 1.00 85.88 82 THR A C 1
ATOM 675 O O . THR A 1 82 ? 17.837 -2.938 -18.066 1.00 85.88 82 THR A O 1
ATOM 678 N N . ARG A 1 83 ? 15.796 -2.866 -19.003 1.00 86.31 83 ARG A N 1
ATOM 679 C CA . ARG A 1 83 ? 16.271 -2.360 -20.299 1.00 86.31 83 ARG A CA 1
ATOM 680 C C . ARG A 1 83 ? 16.867 -0.958 -20.170 1.00 86.31 83 ARG A C 1
ATOM 682 O O . ARG A 1 83 ? 17.974 -0.732 -20.653 1.00 86.31 83 ARG A O 1
ATOM 689 N N . ASN A 1 84 ? 16.170 -0.044 -19.500 1.00 87.88 84 ASN A N 1
ATOM 690 C CA . ASN A 1 84 ? 16.633 1.330 -19.307 1.00 87.88 84 ASN A CA 1
ATOM 691 C C . ASN A 1 84 ? 17.935 1.371 -18.498 1.00 87.88 84 ASN A C 1
ATOM 693 O O . ASN A 1 84 ? 18.851 2.105 -18.857 1.00 87.88 84 ASN A O 1
ATOM 697 N N . LEU A 1 85 ? 18.058 0.523 -17.474 1.00 91.31 85 LEU A N 1
ATOM 698 C CA . LEU A 1 85 ? 19.278 0.394 -16.681 1.00 91.31 85 LEU A CA 1
ATOM 699 C C . LEU A 1 85 ? 20.467 -0.072 -17.532 1.00 91.31 85 LEU A C 1
ATOM 701 O O . LEU A 1 85 ? 21.555 0.487 -17.421 1.00 91.31 85 LEU A O 1
ATOM 705 N N . ARG A 1 86 ? 20.268 -1.058 -18.418 1.00 89.31 86 ARG A N 1
ATOM 706 C CA . ARG A 1 86 ? 21.319 -1.524 -19.343 1.00 89.31 86 ARG A CA 1
ATOM 707 C C . ARG A 1 86 ? 21.754 -0.427 -20.313 1.00 89.31 86 ARG A C 1
ATOM 709 O O . ARG A 1 86 ? 22.949 -0.264 -20.537 1.00 89.31 86 ARG A O 1
ATOM 716 N N . VAL A 1 87 ? 20.803 0.332 -20.861 1.00 91.56 87 VAL A N 1
ATOM 717 C CA . VAL A 1 87 ? 21.100 1.457 -21.765 1.00 91.56 87 VAL A CA 1
ATOM 718 C C . VAL A 1 87 ? 21.856 2.562 -21.026 1.00 91.56 87 VAL A C 1
ATOM 720 O O . VAL A 1 87 ? 22.873 3.036 -21.526 1.00 91.56 87 VAL A O 1
ATOM 723 N N . ALA A 1 88 ? 21.422 2.924 -19.817 1.00 89.81 88 ALA A N 1
ATOM 724 C CA . ALA A 1 88 ? 22.100 3.917 -18.990 1.00 89.81 88 ALA A CA 1
ATOM 725 C C . ALA A 1 88 ? 23.531 3.481 -18.635 1.00 89.81 88 ALA A C 1
ATOM 727 O O . ALA A 1 88 ? 24.470 4.255 -18.805 1.00 89.81 88 ALA A O 1
ATOM 728 N N . ALA A 1 89 ? 23.723 2.225 -18.223 1.00 88.94 89 ALA A N 1
ATOM 729 C CA . ALA A 1 89 ? 25.046 1.677 -17.934 1.00 88.94 89 ALA A CA 1
ATOM 730 C C . ALA A 1 89 ? 25.968 1.707 -19.166 1.00 88.94 89 ALA A C 1
ATOM 732 O O . ALA A 1 89 ? 27.137 2.082 -19.055 1.00 88.94 89 ALA A O 1
ATOM 733 N N . ALA A 1 90 ? 25.442 1.368 -20.348 1.00 90.31 90 ALA A N 1
ATOM 734 C CA . ALA A 1 90 ? 26.192 1.439 -21.599 1.00 90.31 90 ALA A CA 1
ATOM 735 C C . ALA A 1 90 ? 26.575 2.884 -21.965 1.00 90.31 90 ALA A C 1
ATOM 737 O O . ALA A 1 90 ? 27.712 3.130 -22.364 1.00 90.31 90 ALA A O 1
ATOM 738 N N . ALA A 1 91 ? 25.663 3.844 -21.785 1.00 91.38 91 ALA A N 1
ATOM 739 C CA . ALA A 1 91 ? 25.929 5.260 -22.033 1.00 91.38 91 ALA A CA 1
ATOM 740 C C . ALA A 1 91 ? 27.012 5.816 -21.096 1.00 91.38 91 ALA A C 1
ATOM 742 O O . ALA A 1 91 ? 27.919 6.513 -21.547 1.00 91.38 91 ALA A O 1
ATOM 743 N N . ILE A 1 92 ? 26.964 5.452 -19.811 1.00 91.75 92 ILE A N 1
ATOM 744 C CA . ILE A 1 92 ? 27.981 5.832 -18.823 1.00 91.75 92 ILE A CA 1
ATOM 745 C C . ILE A 1 92 ? 29.350 5.264 -19.222 1.00 91.75 92 ILE A C 1
ATOM 747 O O . ILE A 1 92 ? 30.334 6.002 -19.262 1.00 91.75 92 ILE A O 1
ATOM 751 N N . LEU A 1 93 ? 29.419 3.979 -19.585 1.00 91.81 93 LEU A N 1
ATOM 752 C CA . LEU A 1 93 ? 30.658 3.355 -20.063 1.00 91.81 93 LEU A CA 1
ATOM 753 C C . LEU A 1 93 ? 31.207 4.037 -21.321 1.00 91.81 93 LEU A C 1
ATOM 755 O O . LEU A 1 93 ? 32.404 4.311 -21.392 1.00 91.81 93 LEU A O 1
ATOM 759 N N . ALA A 1 94 ? 30.346 4.346 -22.292 1.00 90.62 94 ALA A N 1
ATOM 760 C CA . ALA A 1 94 ? 30.741 5.049 -23.509 1.00 90.62 94 ALA A CA 1
ATOM 761 C C . ALA A 1 94 ? 31.265 6.461 -23.211 1.00 90.62 94 ALA A C 1
ATOM 763 O O . ALA A 1 94 ? 32.264 6.872 -23.799 1.00 90.62 94 ALA A O 1
ATOM 764 N N . PHE A 1 95 ? 30.649 7.180 -22.269 1.00 90.88 95 PHE A N 1
ATOM 765 C CA . PHE A 1 95 ? 31.114 8.498 -21.842 1.00 90.88 95 PHE A CA 1
ATOM 766 C C . PHE A 1 95 ? 32.487 8.428 -21.166 1.00 90.88 95 PHE A C 1
ATOM 768 O O . PHE A 1 95 ? 33.368 9.217 -21.498 1.00 90.88 95 PHE A O 1
ATOM 775 N N . PHE A 1 96 ? 32.717 7.455 -20.278 1.00 90.06 96 PHE A N 1
ATOM 776 C CA . PHE A 1 96 ? 34.026 7.274 -19.642 1.00 90.06 96 PHE A CA 1
ATOM 777 C C . PHE A 1 96 ? 35.113 6.874 -20.641 1.00 90.06 96 PHE A C 1
ATOM 779 O O . PHE A 1 96 ? 36.208 7.433 -20.606 1.00 90.06 96 PHE A O 1
ATOM 786 N N . LEU A 1 97 ? 34.822 5.946 -21.556 1.00 88.19 97 LEU A N 1
ATOM 787 C CA . LEU A 1 97 ? 35.775 5.527 -22.586 1.00 88.19 97 LEU A CA 1
ATOM 788 C C . LEU A 1 97 ? 36.060 6.659 -23.582 1.00 88.19 97 LEU A C 1
ATOM 790 O O . LEU A 1 97 ? 37.222 6.937 -23.873 1.00 88.19 97 LEU A O 1
ATOM 794 N N . GLY A 1 98 ? 35.023 7.353 -24.056 1.00 82.88 98 GLY A N 1
ATOM 795 C CA . GLY A 1 98 ? 35.158 8.512 -24.939 1.00 82.88 98 GLY A CA 1
ATOM 796 C C . GLY A 1 98 ? 35.916 9.661 -24.273 1.00 82.88 98 GLY A C 1
ATOM 797 O O . GLY A 1 98 ? 36.860 10.196 -24.853 1.00 82.88 98 GLY A O 1
ATOM 798 N N . GLY A 1 99 ? 35.580 9.982 -23.023 1.00 80.94 99 GLY A N 1
ATOM 799 C CA . GLY A 1 99 ? 36.274 10.987 -22.219 1.00 80.94 99 GLY A CA 1
ATOM 800 C C . GLY A 1 99 ? 37.744 10.637 -21.975 1.00 80.94 99 GLY A C 1
ATOM 801 O O . GLY A 1 99 ? 38.605 11.502 -22.119 1.00 80.94 99 GLY A O 1
ATOM 802 N N . ALA A 1 100 ? 38.062 9.371 -21.690 1.00 77.00 100 ALA A N 1
ATOM 803 C CA . ALA A 1 100 ? 39.441 8.914 -21.508 1.00 77.00 100 ALA A CA 1
ATOM 804 C C . ALA A 1 100 ? 40.277 9.023 -22.797 1.00 77.00 100 ALA A C 1
ATOM 806 O O . ALA A 1 100 ? 41.441 9.431 -22.745 1.00 77.00 100 ALA A O 1
ATOM 807 N N . VAL A 1 101 ? 39.693 8.703 -23.958 1.00 78.50 101 VAL A N 1
ATOM 808 C CA . VAL A 1 101 ? 40.355 8.856 -25.266 1.00 78.50 101 VAL A CA 1
ATOM 809 C C . VAL A 1 101 ? 40.621 10.331 -25.572 1.00 78.50 101 VAL A C 1
ATOM 811 O O . VAL A 1 101 ? 41.753 10.688 -25.907 1.00 78.50 101 VAL A O 1
ATOM 814 N N . VAL A 1 102 ? 39.619 11.199 -25.392 1.00 76.31 102 VAL A N 1
ATOM 815 C CA . VAL A 1 102 ? 39.769 12.648 -25.604 1.00 76.31 102 VAL A CA 1
ATOM 816 C C . VAL A 1 102 ? 40.819 13.225 -24.652 1.00 76.31 102 VAL A C 1
ATOM 818 O O . VAL A 1 102 ? 41.740 13.906 -25.101 1.00 76.31 102 VAL A O 1
ATOM 821 N N . TYR A 1 103 ? 40.773 12.882 -23.365 1.00 72.69 103 TYR A N 1
ATOM 822 C CA . TYR A 1 103 ? 41.750 13.344 -22.376 1.00 72.69 103 TYR A CA 1
ATOM 823 C C . TYR A 1 103 ? 43.193 12.971 -22.753 1.00 72.69 103 TYR A C 1
ATOM 825 O O . TYR A 1 103 ? 44.092 13.814 -22.706 1.00 72.69 103 TYR A O 1
ATOM 833 N N . LYS A 1 104 ? 43.416 11.734 -23.215 1.00 68.94 104 LYS A N 1
ATOM 834 C CA . LYS A 1 104 ? 44.740 11.280 -23.665 1.00 68.94 104 LYS A CA 1
ATOM 835 C C . LYS A 1 104 ? 45.210 11.996 -24.938 1.00 68.94 104 LYS A C 1
ATOM 837 O O . LYS A 1 104 ? 46.409 12.209 -25.093 1.00 68.94 104 LYS A O 1
ATOM 842 N N . SER A 1 105 ? 44.293 12.395 -25.823 1.00 64.94 105 SER A N 1
ATOM 843 C CA . SER A 1 105 ? 44.620 13.146 -27.046 1.00 64.94 105 SER A CA 1
ATOM 844 C C . SER A 1 105 ? 44.910 14.637 -26.824 1.00 64.94 105 SER A C 1
ATOM 846 O O . SER A 1 105 ? 45.611 15.235 -27.636 1.00 64.94 105 SER A O 1
ATOM 848 N N . VAL A 1 106 ? 44.445 15.231 -25.717 1.00 59.22 106 VAL A N 1
ATOM 849 C CA . VAL A 1 106 ? 44.652 16.662 -25.408 1.00 59.22 106 VAL A CA 1
ATOM 850 C C . VAL A 1 106 ? 45.929 16.911 -24.589 1.00 59.22 106 VAL A C 1
ATOM 852 O O . VAL A 1 106 ? 46.572 17.948 -24.751 1.00 59.22 106 VAL A O 1
ATOM 855 N N . GLN A 1 107 ? 46.377 15.950 -23.774 1.00 52.97 107 GLN A N 1
ATOM 856 C CA . GLN A 1 107 ? 47.646 16.075 -23.041 1.00 52.97 107 GLN A CA 1
ATOM 857 C C . GLN A 1 107 ? 48.924 16.288 -23.892 1.00 52.97 107 GLN A C 1
ATOM 859 O O . GLN A 1 107 ? 49.795 17.022 -23.422 1.00 52.97 107 GLN A O 1
ATOM 864 N N . PRO A 1 108 ? 49.104 15.741 -25.114 1.00 54.53 108 PRO A N 1
ATOM 865 C CA . PRO A 1 108 ? 50.312 16.018 -25.898 1.00 54.53 108 PRO A CA 1
ATOM 866 C C . PRO A 1 108 ? 50.391 17.450 -26.458 1.00 54.53 108 PRO A C 1
ATOM 868 O O . PRO A 1 108 ? 51.473 17.861 -26.869 1.00 54.53 108 PRO A O 1
ATOM 871 N N . ALA A 1 109 ? 49.296 18.223 -26.463 1.00 52.44 109 ALA A N 1
ATOM 872 C CA . ALA A 1 109 ? 49.243 19.548 -27.095 1.00 52.44 109 ALA A CA 1
ATOM 873 C C . ALA A 1 109 ? 49.436 20.736 -26.129 1.00 52.44 109 ALA A C 1
ATOM 875 O O . ALA A 1 109 ? 49.592 21.867 -26.577 1.00 52.44 109 ALA A O 1
ATOM 876 N N . LEU A 1 110 ? 49.465 20.509 -24.810 1.00 55.03 110 LEU A N 1
ATOM 877 C CA . LEU A 1 110 ? 49.586 21.568 -23.790 1.00 55.03 110 LEU A CA 1
ATOM 878 C C . LEU A 1 110 ? 51.030 21.830 -23.321 1.00 55.03 110 LEU A C 1
ATOM 880 O O . LEU A 1 110 ? 51.253 22.449 -22.280 1.00 55.03 110 LEU A O 1
ATOM 884 N N . LYS A 1 111 ? 52.036 21.402 -24.093 1.00 53.56 111 LYS A N 1
ATOM 885 C CA . LYS A 1 111 ? 53.432 21.791 -23.857 1.00 53.56 111 LYS A CA 1
ATOM 886 C C . LYS A 1 111 ? 53.695 23.169 -24.487 1.00 53.56 111 LYS A C 1
ATOM 888 O O . LYS A 1 111 ? 54.108 23.265 -25.634 1.00 53.56 111 LYS A O 1
ATOM 893 N N . THR A 1 112 ? 53.454 24.205 -23.676 1.00 56.88 112 THR A N 1
ATOM 894 C CA . THR A 1 112 ? 53.979 25.591 -23.750 1.00 56.88 112 THR A CA 1
ATOM 895 C C . THR A 1 112 ? 53.734 26.416 -25.021 1.00 56.88 112 THR A C 1
ATOM 897 O O . THR A 1 112 ? 54.368 26.169 -26.043 1.00 56.88 112 THR A O 1
ATOM 900 N N . PRO A 1 113 ? 53.032 27.556 -24.897 1.00 55.38 113 PRO A N 1
ATOM 901 C CA . PRO A 1 113 ? 53.409 28.772 -25.608 1.00 55.38 113 PRO A CA 1
ATOM 902 C C . PRO A 1 113 ? 54.168 29.748 -24.680 1.00 55.38 113 PRO A C 1
ATOM 904 O O . PRO A 1 113 ? 53.826 29.864 -23.499 1.00 55.38 113 PRO A O 1
ATOM 907 N N . PRO A 1 114 ? 55.212 30.437 -25.181 1.00 51.50 114 PRO A N 1
ATOM 908 C CA . PRO A 1 114 ? 55.945 31.439 -24.422 1.00 51.50 114 PRO A CA 1
ATOM 909 C C . PRO A 1 114 ? 55.097 32.692 -24.185 1.00 51.50 114 PRO A C 1
ATOM 911 O O . PRO A 1 114 ? 54.295 33.106 -25.020 1.00 51.50 114 PRO A O 1
ATOM 914 N N . VAL A 1 115 ? 55.330 33.292 -23.021 1.00 53.16 115 VAL A N 1
ATOM 915 C CA . VAL A 1 115 ? 54.820 34.591 -22.584 1.00 53.16 115 VAL A CA 1
ATOM 916 C C . VAL A 1 115 ? 55.152 35.662 -23.627 1.00 53.16 115 VAL A C 1
ATOM 918 O O . VAL A 1 115 ? 56.323 35.928 -23.888 1.00 53.16 115 VAL A O 1
ATOM 921 N N . VAL A 1 116 ? 54.125 36.311 -24.177 1.00 48.75 116 VAL A N 1
ATOM 922 C CA . VAL A 1 116 ? 54.254 37.602 -24.861 1.00 48.75 116 VAL A CA 1
ATOM 923 C C . VAL A 1 116 ? 53.396 38.599 -24.095 1.00 48.75 116 VAL A C 1
ATOM 925 O O . VAL A 1 116 ? 52.173 38.488 -24.046 1.00 48.75 116 VAL A O 1
ATOM 928 N N . ILE A 1 117 ? 54.079 39.539 -23.451 1.00 51.25 117 ILE A N 1
ATOM 929 C CA . ILE A 1 117 ? 53.506 40.726 -22.824 1.00 51.25 117 ILE A CA 1
ATOM 930 C C . ILE A 1 117 ? 53.147 41.690 -23.960 1.00 51.25 117 ILE A C 1
ATOM 932 O O . ILE A 1 117 ? 53.975 41.970 -24.827 1.00 51.25 117 ILE A O 1
ATOM 936 N N . SER A 1 118 ? 51.920 42.196 -23.980 1.00 45.38 118 SER A N 1
ATOM 937 C CA . SER A 1 118 ? 51.568 43.388 -24.752 1.00 45.38 118 SER A CA 1
ATOM 938 C C . SER A 1 118 ? 50.578 44.208 -23.942 1.00 45.38 118 SER A C 1
ATOM 940 O O . SER A 1 118 ? 49.457 43.778 -23.675 1.00 45.38 118 SER A O 1
ATOM 942 N N . ASP A 1 119 ? 51.072 45.364 -23.512 1.00 41.12 119 ASP A N 1
ATOM 943 C CA . ASP A 1 119 ? 50.362 46.391 -22.771 1.00 41.12 119 ASP A CA 1
ATOM 944 C C . ASP A 1 119 ? 49.445 47.238 -23.678 1.00 41.12 119 ASP A C 1
ATOM 946 O O . ASP A 1 119 ? 49.768 47.497 -24.837 1.00 41.12 119 ASP A O 1
ATOM 950 N N . HIS A 1 120 ? 48.377 47.761 -23.053 1.00 38.38 120 HIS A N 1
ATOM 951 C CA . HIS A 1 120 ? 47.527 48.910 -23.438 1.00 38.38 120 HIS A CA 1
ATOM 952 C C . HIS A 1 120 ? 46.541 48.701 -24.622 1.00 38.38 120 HIS A C 1
ATOM 954 O O . HIS A 1 120 ? 46.863 48.067 -25.612 1.00 38.38 120 HIS A O 1
ATOM 960 N N . ALA A 1 121 ? 45.295 49.200 -24.634 1.00 33.97 121 ALA A N 1
ATOM 961 C CA . ALA A 1 121 ? 44.651 50.293 -23.901 1.00 33.97 121 ALA A CA 1
ATOM 962 C C . ALA A 1 121 ? 43.105 50.132 -23.854 1.00 33.97 121 ALA A C 1
ATOM 964 O O . ALA A 1 121 ? 42.503 49.508 -24.724 1.00 33.97 121 ALA A O 1
ATOM 965 N N . VAL A 1 122 ? 42.481 50.761 -22.850 1.00 42.50 122 VAL A N 1
ATOM 966 C CA . VAL A 1 122 ? 41.026 50.955 -22.620 1.00 42.50 122 VAL A CA 1
ATOM 967 C C . VAL A 1 122 ? 40.607 52.326 -23.193 1.00 42.50 122 VAL A C 1
ATOM 969 O O . VAL A 1 122 ? 41.407 53.256 -23.066 1.00 42.50 122 VAL A O 1
ATOM 972 N N . PRO A 1 123 ? 39.441 52.489 -23.870 1.00 46.38 123 PRO A N 1
ATOM 973 C CA . PRO A 1 123 ? 38.164 52.970 -23.261 1.00 46.38 123 PRO A CA 1
ATOM 974 C C . PRO A 1 123 ? 36.900 52.383 -23.952 1.00 46.38 123 PRO A C 1
ATOM 976 O O . PRO A 1 123 ? 37.001 51.872 -25.055 1.00 46.38 123 PRO A O 1
ATOM 979 N N . ALA A 1 124 ? 35.637 52.439 -23.513 1.00 44.69 124 ALA A N 1
ATOM 980 C CA . ALA A 1 124 ? 34.845 52.743 -22.309 1.00 44.69 124 ALA A CA 1
ATOM 981 C C . ALA A 1 124 ? 33.364 52.316 -22.663 1.00 44.69 124 ALA A C 1
ATOM 983 O O . ALA A 1 124 ? 33.103 51.995 -23.822 1.00 44.69 124 ALA A O 1
ATOM 984 N N . PRO A 1 125 ? 32.403 52.259 -21.712 1.00 65.56 125 PRO A N 1
ATOM 985 C CA . PRO A 1 125 ? 31.202 51.380 -21.685 1.00 65.56 125 PRO A CA 1
ATOM 986 C C . PRO A 1 125 ? 29.937 52.068 -22.295 1.00 65.56 125 PRO A C 1
ATOM 988 O O . PRO A 1 125 ? 30.074 53.253 -22.615 1.00 65.56 125 PRO A O 1
ATOM 991 N N . PRO A 1 126 ? 28.712 51.464 -22.459 1.00 50.25 126 PRO A N 1
ATOM 992 C CA . PRO A 1 126 ? 27.877 50.921 -21.354 1.00 50.25 126 PRO A CA 1
ATOM 993 C C . PRO A 1 126 ? 26.764 49.865 -21.676 1.00 50.25 126 PRO A C 1
ATOM 995 O O . PRO A 1 126 ? 26.499 49.542 -22.828 1.00 50.25 126 PRO A O 1
ATOM 998 N N . LYS A 1 127 ? 26.038 49.473 -20.601 1.00 37.94 127 LYS A N 1
ATOM 999 C CA . LYS A 1 127 ? 24.653 48.917 -20.497 1.00 37.94 127 LYS A CA 1
ATOM 1000 C C . LYS A 1 127 ? 24.520 47.382 -20.420 1.00 37.94 127 LYS A C 1
ATOM 1002 O O . LYS A 1 127 ? 24.717 46.704 -21.414 1.00 37.94 127 LYS A O 1
ATOM 1007 N N . THR A 1 128 ? 24.416 46.785 -19.222 1.00 43.62 128 THR A N 1
ATOM 1008 C CA . THR A 1 128 ? 23.282 46.658 -18.250 1.00 43.62 128 THR A CA 1
ATOM 1009 C C . THR A 1 128 ? 22.473 45.372 -18.437 1.00 43.62 128 THR A C 1
ATOM 1011 O O . THR A 1 128 ? 22.218 44.979 -19.571 1.00 43.62 128 THR A O 1
ATOM 1014 N N . ASN A 1 129 ? 22.017 44.834 -17.294 1.00 39.16 129 ASN A N 1
ATOM 1015 C CA . ASN A 1 129 ? 21.193 43.638 -17.041 1.00 39.16 129 ASN A CA 1
ATOM 1016 C C . ASN A 1 129 ? 22.079 42.402 -16.816 1.00 39.16 129 ASN A C 1
ATOM 1018 O O . ASN A 1 129 ? 22.511 41.754 -17.758 1.00 39.16 129 ASN A O 1
ATOM 1022 N N . ASP A 1 130 ? 22.573 42.132 -15.607 1.00 47.94 130 ASP A N 1
ATOM 1023 C CA . ASP A 1 130 ? 21.822 41.891 -14.364 1.00 47.94 130 ASP A CA 1
ATOM 1024 C C . ASP A 1 130 ? 20.660 40.920 -14.586 1.00 47.94 130 ASP A C 1
ATOM 1026 O O . ASP A 1 130 ? 19.507 41.311 -14.722 1.00 47.94 130 ASP A O 1
ATOM 1030 N N . GLU A 1 131 ? 20.999 39.636 -14.675 1.00 42.00 131 GLU A N 1
ATOM 1031 C CA . GLU A 1 131 ? 20.052 38.569 -14.393 1.00 42.00 131 GLU A CA 1
ATOM 1032 C C . GLU A 1 131 ? 20.814 37.436 -13.706 1.00 42.00 131 GLU A C 1
ATOM 1034 O O . GLU A 1 131 ? 21.437 36.572 -14.327 1.00 42.00 131 GLU A O 1
ATOM 1039 N N . LEU A 1 132 ? 20.813 37.503 -12.372 1.00 46.62 132 LEU A N 1
ATOM 1040 C CA . LEU A 1 132 ? 21.023 36.354 -11.506 1.00 46.62 132 LEU A CA 1
ATOM 1041 C C . LEU A 1 132 ? 20.167 35.194 -12.027 1.00 46.62 132 LEU A C 1
ATOM 1043 O O . LEU A 1 132 ? 18.952 35.173 -11.834 1.00 46.62 132 LEU A O 1
ATOM 1047 N N . GLN A 1 133 ? 20.800 34.199 -12.643 1.00 44.97 133 GLN A N 1
ATOM 1048 C CA . GLN A 1 133 ? 20.174 32.896 -12.827 1.00 44.97 133 GLN A CA 1
ATOM 1049 C C . GLN A 1 133 ? 20.070 32.229 -11.456 1.00 44.97 133 GLN A C 1
ATOM 1051 O O . GLN A 1 133 ? 20.958 31.503 -11.008 1.00 44.97 133 GLN A O 1
ATOM 1056 N N . VAL A 1 134 ? 18.964 32.521 -10.774 1.00 55.91 134 VAL A N 1
ATOM 1057 C CA . VAL A 1 134 ? 18.421 31.688 -9.704 1.00 55.91 134 VAL A CA 1
ATOM 1058 C C . VAL A 1 134 ? 18.336 30.254 -10.246 1.00 55.91 134 VAL A C 1
ATOM 1060 O O . VAL A 1 134 ? 17.779 30.057 -11.331 1.00 55.91 134 VAL A O 1
ATOM 1063 N N . PRO A 1 135 ? 18.881 29.245 -9.546 1.00 48.28 135 PRO A N 1
ATOM 1064 C CA . PRO A 1 135 ? 18.713 27.855 -9.942 1.00 48.28 135 PRO A CA 1
ATOM 1065 C C . PRO A 1 135 ? 17.219 27.526 -10.029 1.00 48.28 135 PRO A C 1
ATOM 1067 O O . PRO A 1 135 ? 16.516 27.559 -9.021 1.00 48.28 135 PRO A O 1
ATOM 1070 N N . ARG A 1 136 ? 16.721 27.245 -11.241 1.00 57.31 136 ARG A N 1
ATOM 1071 C CA . ARG A 1 136 ? 15.372 26.701 -11.436 1.00 57.31 136 ARG A CA 1
ATOM 1072 C C . ARG A 1 136 ? 15.306 25.350 -10.740 1.00 57.31 136 ARG A C 1
ATOM 1074 O O . ARG A 1 136 ? 16.011 24.419 -11.128 1.00 57.31 136 ARG A O 1
ATOM 1081 N N . ASP A 1 137 ? 14.472 25.277 -9.713 1.00 58.44 137 ASP A N 1
ATOM 1082 C CA . ASP A 1 137 ? 14.163 24.049 -9.001 1.00 58.44 137 ASP A CA 1
ATOM 1083 C C . ASP A 1 137 ? 13.474 23.066 -9.974 1.00 58.44 137 ASP A C 1
ATOM 1085 O O . ASP A 1 137 ? 12.428 23.403 -10.538 1.00 58.44 137 ASP A O 1
ATOM 1089 N N . PRO A 1 138 ? 14.033 21.867 -10.223 1.00 57.09 138 PRO A N 1
ATOM 1090 C CA . PRO A 1 138 ? 13.463 20.886 -11.152 1.00 57.09 138 PRO A CA 1
ATOM 1091 C C . PRO A 1 138 ? 12.107 20.307 -10.705 1.00 57.09 138 PRO A C 1
ATOM 1093 O O . PRO A 1 138 ? 11.546 19.472 -11.412 1.00 57.09 138 PRO A O 1
ATOM 1096 N N . TRP A 1 139 ? 11.573 20.740 -9.559 1.00 56.56 139 TRP A N 1
ATOM 1097 C CA . TRP A 1 139 ? 10.275 20.325 -9.019 1.00 56.56 139 TRP A CA 1
ATOM 1098 C C . TRP A 1 139 ? 9.104 21.266 -9.340 1.00 56.56 139 TRP A C 1
ATOM 1100 O O . TRP A 1 139 ? 7.973 20.967 -8.962 1.00 56.56 139 TRP A O 1
ATOM 1110 N N . GLN A 1 140 ? 9.333 22.368 -10.059 1.00 49.62 140 GLN A N 1
ATOM 1111 C CA . GLN A 1 140 ? 8.267 23.244 -10.562 1.00 49.62 140 GLN A CA 1
ATOM 1112 C C . GLN A 1 140 ? 8.156 23.158 -12.089 1.00 49.62 140 GLN A C 1
ATOM 1114 O O . GLN A 1 140 ? 8.424 24.124 -12.801 1.00 49.62 140 GLN A O 1
ATOM 1119 N N . SER A 1 141 ? 7.777 21.993 -12.617 1.00 49.19 141 SER A N 1
ATOM 1120 C CA . SER A 1 141 ? 7.296 21.913 -13.996 1.00 49.19 141 SER A CA 1
ATO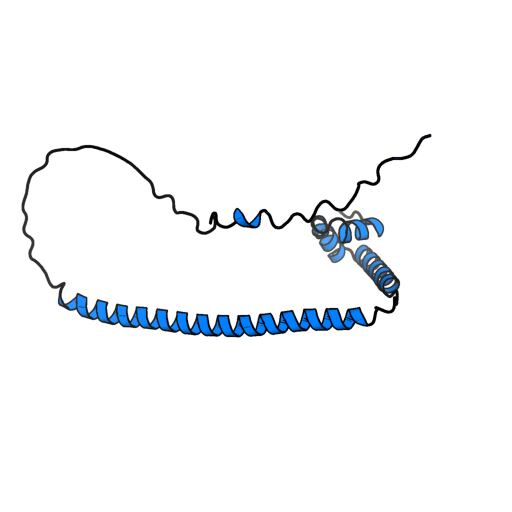M 1121 C C . SER A 1 141 ? 5.817 22.316 -14.055 1.00 49.19 141 SER A C 1
ATOM 1123 O O . SER A 1 141 ? 4.956 21.694 -13.435 1.00 49.19 141 SER A O 1
ATOM 1125 N N . ASP A 1 142 ? 5.527 23.346 -14.852 1.00 54.09 142 ASP A N 1
ATOM 1126 C CA . ASP A 1 142 ? 4.194 23.876 -15.198 1.00 54.09 142 ASP A CA 1
ATOM 1127 C C . ASP A 1 142 ? 3.299 22.883 -15.982 1.00 54.09 142 ASP A C 1
ATOM 1129 O O . ASP A 1 142 ? 2.242 23.237 -16.497 1.00 54.09 142 ASP A O 1
ATOM 1133 N N . GLU A 1 143 ? 3.679 21.607 -16.062 1.00 56.28 143 GLU A N 1
ATOM 1134 C CA . GLU A 1 143 ? 2.985 20.580 -16.850 1.00 56.28 143 GLU A CA 1
ATOM 1135 C C . GLU A 1 143 ? 1.773 19.961 -16.122 1.00 56.28 143 GLU A C 1
ATOM 1137 O O . GLU A 1 143 ? 1.066 19.126 -16.683 1.00 56.28 143 GLU A O 1
ATOM 1142 N N . LEU A 1 144 ? 1.493 20.370 -14.877 1.00 52.66 144 LEU A N 1
ATOM 1143 C CA . LEU A 1 144 ? 0.345 19.878 -14.101 1.00 52.66 144 LEU A CA 1
ATOM 1144 C C . LEU A 1 144 ? -0.923 20.745 -14.187 1.00 52.66 144 LEU A C 1
ATOM 1146 O O . LEU A 1 144 ? -1.951 20.345 -13.636 1.00 52.66 144 LEU A O 1
ATOM 1150 N N . GLN A 1 145 ? -0.915 21.874 -14.905 1.00 54.56 145 GLN A N 1
ATOM 1151 C CA . GLN A 1 145 ? -2.149 22.654 -15.100 1.00 54.56 145 GLN A CA 1
ATOM 1152 C C . GLN A 1 145 ? -3.184 21.917 -15.969 1.00 54.56 145 GLN A C 1
ATOM 1154 O O . GLN A 1 145 ? -4.383 22.036 -15.712 1.00 54.56 145 GLN A O 1
ATOM 1159 N N . ASP A 1 146 ? -2.750 21.058 -16.895 1.00 55.53 146 ASP A N 1
ATOM 1160 C CA . ASP A 1 146 ? -3.658 20.312 -17.783 1.00 55.53 146 ASP A CA 1
ATOM 1161 C C . ASP A 1 146 ? -4.395 19.151 -17.089 1.00 55.53 146 ASP A C 1
ATOM 1163 O O . ASP A 1 146 ? -5.384 18.630 -17.608 1.00 55.53 146 ASP A O 1
ATOM 1167 N N . PHE A 1 147 ? -3.975 18.762 -15.879 1.00 52.81 147 PHE A N 1
ATOM 1168 C CA . PHE A 1 147 ? -4.603 17.671 -15.123 1.00 52.81 147 PHE A CA 1
ATOM 1169 C C . PHE A 1 147 ? -5.572 18.144 -14.034 1.00 52.81 147 PHE A C 1
ATOM 1171 O O . PHE A 1 147 ? -6.279 17.320 -13.446 1.00 52.81 147 PHE A O 1
ATOM 1178 N N . HIS A 1 148 ? -5.699 19.457 -13.811 1.00 50.06 148 HIS A N 1
ATOM 1179 C CA . HIS A 1 148 ? -6.666 20.000 -12.850 1.00 50.06 148 HIS A CA 1
ATOM 1180 C C . HIS A 1 148 ? -8.136 19.792 -13.263 1.00 50.06 148 HIS A C 1
ATOM 1182 O O . HIS A 1 148 ? -9.028 19.948 -12.430 1.00 50.06 148 HIS A O 1
ATOM 1188 N N . ALA A 1 149 ? -8.405 19.376 -14.506 1.00 54.06 149 ALA A N 1
ATOM 1189 C CA . ALA A 1 149 ? -9.759 19.132 -15.008 1.00 54.06 149 ALA A CA 1
ATOM 1190 C C . ALA A 1 149 ? -10.296 17.697 -14.791 1.00 54.06 149 ALA A C 1
ATOM 1192 O O . ALA A 1 149 ? -11.467 17.453 -15.074 1.00 54.06 149 ALA A O 1
ATOM 1193 N N . VAL A 1 150 ? -9.496 16.734 -14.301 1.00 55.16 150 VAL A N 1
ATOM 1194 C CA . VAL A 1 150 ? -9.897 15.300 -14.281 1.00 55.16 150 VAL A CA 1
ATOM 1195 C C . VAL A 1 150 ? -10.197 14.746 -12.877 1.00 55.16 150 VAL A C 1
ATOM 1197 O O . VAL A 1 150 ? -10.577 13.586 -12.727 1.00 55.16 150 VAL A O 1
ATOM 1200 N N . VAL A 1 151 ? -10.142 15.567 -11.825 1.00 51.91 151 VAL A N 1
ATOM 1201 C CA . VAL A 1 151 ? -10.536 15.139 -10.469 1.00 51.91 151 VAL A CA 1
ATOM 1202 C C . VAL A 1 151 ? -11.674 16.009 -9.946 1.00 51.91 151 VAL A C 1
ATOM 1204 O O . VAL A 1 151 ? -11.508 16.822 -9.046 1.00 51.91 151 VAL A O 1
ATOM 1207 N N . GLN A 1 152 ? -12.863 15.811 -10.514 1.00 50.88 152 GLN A N 1
ATOM 1208 C CA . GLN A 1 152 ? -14.125 16.312 -9.969 1.00 50.88 152 GLN A CA 1
ATOM 1209 C C . GLN A 1 152 ? -14.905 15.121 -9.382 1.00 50.88 152 GLN A C 1
ATOM 1211 O O . GLN A 1 152 ? -15.876 14.645 -9.960 1.00 50.88 152 GLN A O 1
ATOM 1216 N N . TRP A 1 153 ? -14.422 14.574 -8.260 1.00 56.41 153 TRP A N 1
ATOM 1217 C CA . TRP A 1 153 ? -15.079 13.459 -7.550 1.00 56.41 153 TRP A CA 1
ATOM 1218 C C . TRP A 1 153 ? -16.017 13.909 -6.419 1.00 56.41 153 TRP A C 1
ATOM 1220 O O . TRP A 1 153 ? -16.615 13.070 -5.751 1.00 56.41 153 TRP A O 1
ATOM 1230 N N . GLU A 1 154 ? -16.225 15.212 -6.234 1.00 53.12 154 GLU A N 1
ATOM 1231 C CA . GLU A 1 154 ? -17.129 15.747 -5.211 1.00 53.12 154 GLU A CA 1
ATOM 1232 C C . GLU A 1 154 ? -18.281 16.535 -5.848 1.00 53.12 154 GLU A C 1
ATOM 1234 O O . GLU A 1 154 ? -18.197 17.749 -5.998 1.00 53.12 154 GLU A O 1
ATOM 1239 N N . SER A 1 155 ? -19.370 15.860 -6.240 1.00 50.78 155 SER A N 1
ATOM 1240 C CA . SER A 1 155 ? -20.684 16.529 -6.384 1.00 50.78 155 SER A CA 1
ATOM 1241 C C . SER A 1 155 ? -21.916 15.612 -6.433 1.00 50.78 155 SER A C 1
ATOM 1243 O O . SER A 1 155 ? -23.010 16.080 -6.733 1.00 50.78 155 SER A O 1
ATOM 1245 N N . TRP A 1 156 ? -21.806 14.323 -6.092 1.00 54.84 156 TRP A N 1
ATOM 1246 C CA . TRP A 1 156 ? -22.964 13.414 -6.092 1.00 54.84 156 TRP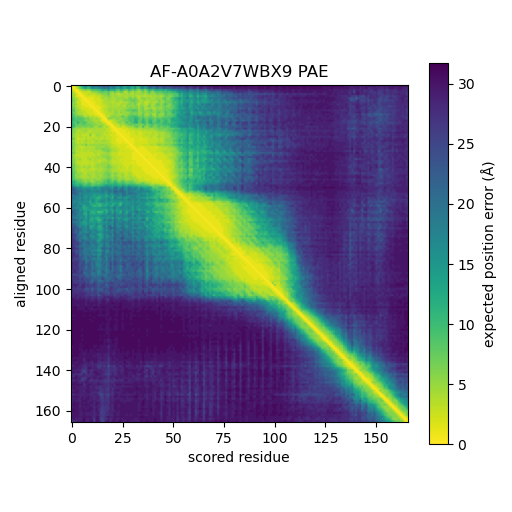 A CA 1
ATOM 1247 C C . TRP A 1 156 ? -23.518 13.127 -4.694 1.00 54.84 156 TRP A C 1
ATOM 1249 O O . TRP A 1 156 ? -23.810 11.979 -4.391 1.00 54.84 156 TRP A O 1
ATOM 1259 N N . VAL A 1 157 ? -23.703 14.138 -3.837 1.00 50.22 157 VAL A N 1
ATOM 1260 C CA . VAL A 1 157 ? -24.601 14.013 -2.672 1.00 50.22 157 VAL A CA 1
ATOM 1261 C C . VAL A 1 157 ? -25.257 15.367 -2.354 1.00 50.22 157 VAL A C 1
ATOM 1263 O O . VAL A 1 157 ? -24.571 16.345 -2.079 1.00 50.22 157 VAL A O 1
ATOM 1266 N N . ASN A 1 158 ? -26.596 15.349 -2.325 1.00 44.53 158 ASN A N 1
ATOM 1267 C CA . ASN A 1 158 ? -27.560 16.366 -1.870 1.00 44.53 158 ASN A CA 1
ATOM 1268 C C . ASN A 1 158 ? -28.138 17.338 -2.907 1.00 44.53 158 ASN A C 1
ATOM 1270 O O . ASN A 1 158 ? -27.942 18.545 -2.831 1.00 44.53 158 ASN A O 1
ATOM 1274 N N . ASP A 1 159 ? -29.034 16.809 -3.744 1.00 48.91 159 ASP A N 1
ATOM 1275 C CA . ASP A 1 159 ? -30.231 17.559 -4.144 1.00 48.91 159 ASP A CA 1
ATOM 1276 C C . ASP A 1 159 ? -31.501 16.777 -3.752 1.00 48.91 159 ASP A C 1
ATOM 1278 O O . ASP A 1 159 ? -32.393 16.505 -4.552 1.00 48.91 159 ASP A O 1
ATOM 1282 N N . THR A 1 160 ? -31.605 16.384 -2.476 1.00 49.00 160 THR A N 1
ATOM 1283 C CA . THR A 1 160 ? -32.906 16.075 -1.864 1.00 49.00 160 THR A CA 1
ATOM 1284 C C . THR A 1 1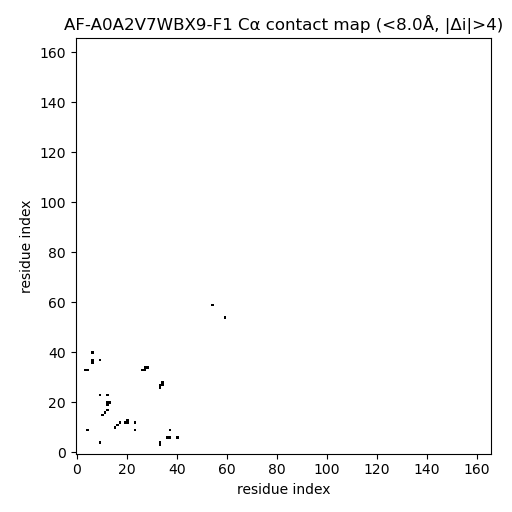60 ? -33.558 17.390 -1.453 1.00 49.00 160 THR A C 1
ATOM 1286 O O . THR A 1 160 ? -33.644 17.766 -0.282 1.00 49.00 160 THR A O 1
ATOM 1289 N N . LYS A 1 161 ? -34.032 18.122 -2.466 1.00 47.69 161 LYS A N 1
ATOM 1290 C CA . LYS A 1 161 ? -34.971 19.225 -2.286 1.00 47.69 161 LYS A CA 1
ATOM 1291 C C . LYS A 1 161 ? -36.133 18.763 -1.414 1.00 47.69 161 LYS A C 1
ATOM 1293 O O . LYS A 1 161 ? -36.971 17.962 -1.822 1.00 47.69 161 LYS A O 1
ATOM 1298 N N . LYS A 1 162 ? -36.189 19.358 -0.223 1.00 52.19 162 LYS A N 1
ATOM 1299 C CA . LYS A 1 162 ? -37.389 19.952 0.374 1.00 52.19 162 LYS A CA 1
ATOM 1300 C C . LYS A 1 162 ? -38.620 19.862 -0.541 1.00 52.19 162 LYS A C 1
ATOM 1302 O O . LYS A 1 162 ? -38.800 20.695 -1.426 1.00 52.19 162 LYS A O 1
ATOM 1307 N N . LYS A 1 163 ? -39.512 18.927 -0.229 1.00 49.59 163 LYS A N 1
ATOM 1308 C CA . LYS A 1 163 ? -40.960 19.157 -0.267 1.00 49.59 163 LYS A CA 1
ATOM 1309 C C . LYS A 1 163 ? -41.576 18.556 0.991 1.00 49.59 163 LYS A C 1
ATOM 1311 O O . LYS A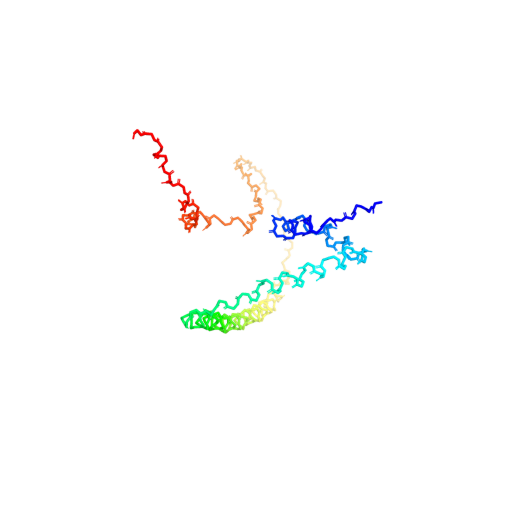 1 163 ? -42.184 17.496 0.975 1.00 49.59 163 LYS A O 1
ATOM 1316 N N . ALA A 1 164 ? -41.371 19.270 2.092 1.00 48.47 164 ALA A N 1
ATOM 1317 C CA . ALA A 1 164 ? -42.396 19.396 3.111 1.00 48.47 164 ALA A CA 1
ATOM 1318 C C . ALA A 1 164 ? -43.260 20.607 2.720 1.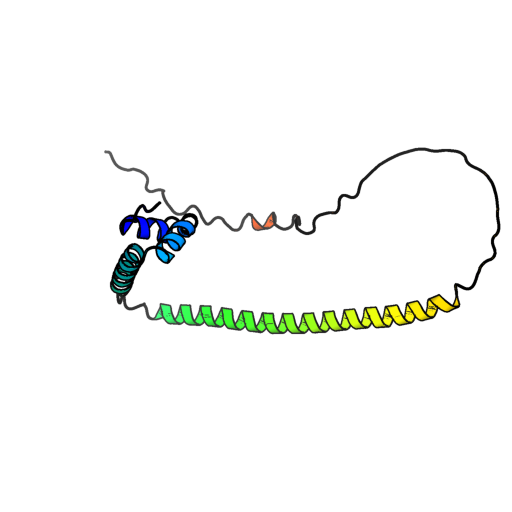00 48.47 164 ALA A C 1
ATOM 1320 O O . ALA A 1 164 ? -42.702 21.661 2.414 1.00 48.47 164 ALA A O 1
ATOM 1321 N N . GLY A 1 165 ? -44.584 20.444 2.734 1.00 51.50 165 GLY A N 1
ATOM 1322 C CA . GLY A 1 165 ? -45.549 21.548 2.740 1.00 51.50 165 GLY A CA 1
ATOM 1323 C C . GLY A 1 165 ? -46.240 21.848 1.410 1.00 51.50 165 GLY A C 1
ATOM 1324 O O . GLY A 1 165 ? -45.811 22.735 0.676 1.00 51.50 165 GLY A O 1
ATOM 1325 N N . SER A 1 166 ? -47.343 21.153 1.131 1.00 41.34 166 SER A N 1
ATOM 1326 C CA . SER A 1 166 ? -48.692 21.743 1.171 1.00 41.34 166 SER A CA 1
ATOM 1327 C C . SER A 1 166 ? -49.751 20.651 1.122 1.00 41.34 166 SER A C 1
ATOM 1329 O O . SER A 1 166 ? -49.463 19.587 0.533 1.00 41.34 166 SER A O 1
#

Foldseek 3Di:
DDDQDDLVNQVCCVPVNVVNCVVVVVNCVVDVVSVVSVVVSVVVVVVVVPPPPPDPPVVVVVVVVVVVVVVVVVVVVVVVVVVVVVVVVVVVVCCVVVVVVVVVVCVVPPPDDDDDDDDDDDDDDDDDDDDDPDPDDPPDDPPCPVVPPPPPPPDPDDPPDDDDDD

Solvent-accessible surface area (backbone atoms only — not comparable to full-atom values): 10889 Å² total; per-residue (Å²): 141,79,84,78,72,50,76,64,57,54,49,46,31,59,74,77,33,64,92,64,27,62,68,56,55,53,47,40,74,74,31,69,68,52,34,54,51,49,55,53,50,50,48,53,49,52,61,64,63,61,64,82,67,81,70,58,79,64,53,60,56,52,50,51,51,55,50,51,53,51,54,54,50,53,52,55,50,50,55,50,50,55,51,51,50,52,51,51,52,51,52,52,51,49,49,53,52,52,48,52,52,51,54,64,66,51,63,80,73,70,75,74,80,84,91,77,90,81,83,87,84,88,90,84,89,88,87,87,80,90,72,84,80,70,81,79,62,91,85,72,67,84,78,60,69,82,57,71,79,76,75,82,86,83,79,91,80,84,86,79,72,84,80,80,89,132